Protein AF-A0A932J8Y2-F1 (afdb_monomer_lite)

Structure (mmCIF, N/CA/C/O backbone):
data_AF-A0A932J8Y2-F1
#
_entry.id   AF-A0A932J8Y2-F1
#
loop_
_atom_site.group_PDB
_atom_site.id
_atom_site.type_symbol
_atom_site.label_atom_id
_atom_site.label_alt_id
_atom_site.label_comp_id
_atom_site.label_asym_id
_atom_site.label_entity_id
_atom_site.label_seq_id
_atom_site.pdbx_PDB_ins_code
_atom_site.Cartn_x
_atom_site.Cartn_y
_atom_site.Cartn_z
_atom_site.occupancy
_atom_site.B_iso_or_equiv
_atom_site.auth_seq_id
_atom_site.auth_comp_id
_atom_site.auth_asym_id
_atom_site.auth_atom_id
_atom_site.pdbx_PDB_model_num
ATOM 1 N N . GLY A 1 1 ? 8.517 -9.094 -8.578 1.00 80.12 1 GLY A N 1
ATOM 2 C CA . GLY A 1 1 ? 9.087 -7.734 -8.480 1.00 80.12 1 GLY A CA 1
ATOM 3 C C . GLY A 1 1 ? 9.371 -7.176 -9.863 1.00 80.12 1 GLY A C 1
ATOM 4 O O . GLY A 1 1 ? 8.545 -6.411 -10.338 1.00 80.12 1 GLY A O 1
ATOM 5 N N . PRO A 1 2 ? 10.463 -7.596 -10.527 1.00 91.06 2 PRO A N 1
ATOM 6 C CA . PRO A 1 2 ? 10.812 -7.166 -11.891 1.00 91.06 2 PRO A CA 1
ATOM 7 C C . PRO A 1 2 ? 9.675 -7.336 -12.910 1.00 91.06 2 PRO A C 1
ATOM 9 O O . PRO A 1 2 ? 9.323 -6.384 -13.592 1.00 91.06 2 PRO A O 1
ATOM 12 N N . ALA A 1 3 ? 8.969 -8.471 -12.875 1.00 95.88 3 ALA A N 1
ATOM 13 C CA . ALA A 1 3 ? 7.805 -8.706 -13.734 1.00 95.88 3 ALA A CA 1
ATOM 14 C C .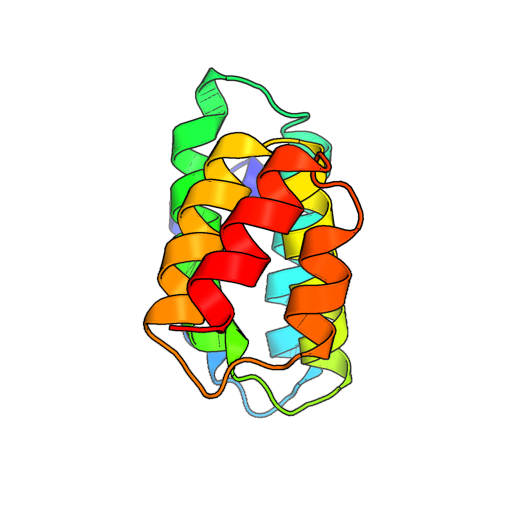 ALA A 1 3 ? 6.688 -7.642 -13.599 1.00 95.88 3 ALA A C 1
ATOM 16 O O . ALA A 1 3 ? 6.062 -7.284 -14.588 1.00 95.88 3 ALA A O 1
ATOM 17 N N . LEU 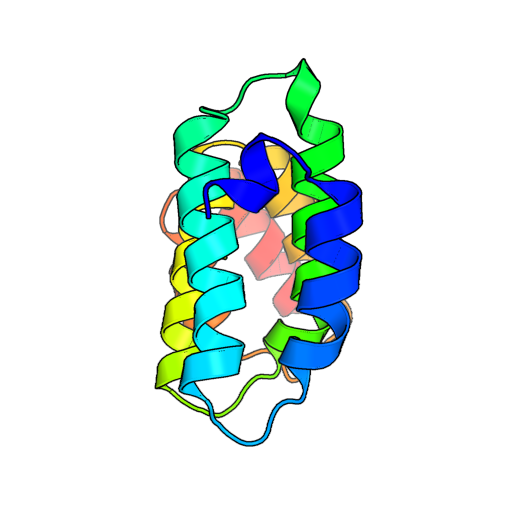A 1 4 ? 6.465 -7.053 -12.411 1.00 96.56 4 LEU A N 1
ATOM 18 C CA . LEU A 1 4 ? 5.503 -5.946 -12.266 1.00 96.56 4 LEU A CA 1
ATOM 19 C C . LEU A 1 4 ? 5.987 -4.663 -12.954 1.00 96.56 4 LEU A C 1
ATOM 21 O O . LEU A 1 4 ? 5.170 -3.827 -13.327 1.00 96.56 4 LEU A O 1
ATOM 25 N N . VAL A 1 5 ? 7.300 -4.471 -13.079 1.00 95.31 5 VAL A N 1
ATOM 26 C CA . VAL A 1 5 ? 7.888 -3.304 -13.746 1.00 95.31 5 VAL A CA 1
ATOM 27 C C . VAL A 1 5 ? 7.730 -3.444 -15.259 1.00 95.31 5 VAL A C 1
ATOM 29 O O . VAL A 1 5 ? 7.191 -2.542 -15.896 1.00 95.31 5 VAL A O 1
ATOM 32 N N . GLU A 1 6 ? 8.125 -4.594 -15.803 1.00 96.56 6 GLU A N 1
ATOM 33 C CA . GLU A 1 6 ? 8.177 -4.859 -17.248 1.00 96.56 6 GLU A CA 1
ATOM 34 C C . GLU A 1 6 ? 6.812 -5.261 -17.827 1.00 96.56 6 GLU A C 1
ATOM 36 O O . GLU A 1 6 ? 6.401 -4.795 -18.887 1.00 96.56 6 GLU A O 1
ATOM 41 N N . HIS A 1 7 ? 6.050 -6.069 -17.089 1.00 97.31 7 HIS A N 1
ATOM 42 C CA . HIS A 1 7 ? 4.809 -6.699 -17.543 1.00 97.31 7 HIS A CA 1
ATOM 43 C C . HIS A 1 7 ? 3.687 -6.509 -16.520 1.00 97.31 7 HIS A C 1
ATOM 45 O O . HIS A 1 7 ? 3.081 -7.471 -16.045 1.00 97.31 7 HIS A O 1
ATOM 51 N N . PHE A 1 8 ? 3.402 -5.251 -16.173 1.00 97.69 8 PHE A N 1
ATOM 52 C CA . PHE A 1 8 ? 2.494 -4.888 -15.078 1.00 97.69 8 PHE A CA 1
ATOM 53 C C . PHE A 1 8 ? 1.155 -5.650 -15.103 1.00 97.69 8 PHE A C 1
ATOM 55 O O . PHE A 1 8 ? 0.835 -6.360 -14.153 1.00 97.69 8 PHE A O 1
ATOM 62 N N . GLN A 1 9 ? 0.383 -5.547 -16.192 1.00 97.38 9 GLN A N 1
ATOM 63 C CA . GLN A 1 9 ? -0.953 -6.156 -16.256 1.00 97.38 9 GLN A CA 1
ATOM 64 C C . GLN A 1 9 ? -0.932 -7.689 -16.342 1.00 97.38 9 GLN A C 1
ATOM 66 O O . GLN A 1 9 ? -1.666 -8.312 -15.573 1.00 97.38 9 GLN A O 1
ATOM 71 N N . PRO A 1 10 ? -0.115 -8.326 -17.206 1.00 97.88 10 PRO A N 1
ATOM 72 C CA . PRO A 1 10 ? 0.026 -9.783 -17.188 1.00 97.88 10 PRO A CA 1
ATOM 73 C C . PRO A 1 10 ? 0.438 -10.318 -15.813 1.00 97.88 10 PRO A C 1
ATOM 75 O O . PRO A 1 10 ? -0.138 -11.287 -15.325 1.00 97.88 10 PRO A O 1
ATOM 78 N N . THR A 1 11 ? 1.360 -9.629 -15.136 1.00 98.12 11 THR A N 1
ATOM 79 C CA . THR A 1 11 ? 1.816 -10.035 -13.804 1.00 98.12 11 THR A CA 1
ATOM 80 C C . THR A 1 11 ? 0.701 -9.944 -12.768 1.00 98.12 11 THR A C 1
ATOM 82 O O . THR A 1 11 ? 0.545 -10.869 -11.977 1.00 98.12 11 THR A O 1
ATOM 85 N N . LEU A 1 12 ? -0.119 -8.885 -12.778 1.00 97.88 12 LEU A N 1
ATOM 86 C CA . LEU A 1 12 ? -1.269 -8.799 -11.868 1.00 97.88 12 LEU A CA 1
ATOM 87 C C . LEU A 1 12 ? -2.277 -9.933 -12.080 1.00 97.88 12 LEU A C 1
ATOM 89 O O . LEU A 1 12 ? -2.825 -10.432 -11.100 1.00 97.88 12 LEU A O 1
ATOM 93 N N . LYS A 1 13 ? -2.498 -10.375 -13.325 1.00 96.94 13 LYS A N 1
ATOM 94 C CA . LYS A 1 13 ? -3.381 -11.519 -13.608 1.00 96.94 13 LYS A CA 1
ATOM 95 C C . LYS A 1 13 ? -2.858 -12.809 -12.974 1.00 96.94 13 LYS A C 1
ATOM 97 O O . LYS A 1 13 ? -3.631 -13.521 -12.346 1.00 96.94 13 LYS A O 1
ATOM 102 N N . ILE A 1 14 ? -1.555 -13.072 -13.078 1.00 96.44 14 ILE A N 1
ATOM 103 C CA . ILE A 1 14 ? -0.924 -14.248 -12.454 1.00 96.44 14 ILE A CA 1
ATOM 104 C C . ILE A 1 14 ? -1.032 -14.158 -10.927 1.00 96.44 14 ILE A C 1
ATOM 106 O O . ILE A 1 14 ? -1.536 -15.076 -10.278 1.00 96.44 14 ILE A O 1
ATOM 110 N N . LEU A 1 15 ? -0.627 -13.016 -10.357 1.00 97.44 15 LEU A N 1
ATOM 111 C CA . LEU A 1 15 ? -0.640 -12.794 -8.910 1.00 97.44 15 LEU A CA 1
ATOM 112 C C . LEU A 1 15 ? -2.051 -12.832 -8.309 1.00 97.44 15 LEU A C 1
ATOM 114 O O . LEU A 1 15 ? -2.177 -13.027 -7.103 1.00 97.44 15 LEU A O 1
ATOM 118 N N . ALA A 1 16 ? -3.109 -12.634 -9.103 1.00 97.31 16 ALA A N 1
ATOM 119 C CA . ALA A 1 16 ? -4.482 -12.661 -8.606 1.00 97.31 16 ALA A CA 1
ATOM 120 C C . ALA A 1 16 ? -4.810 -13.993 -7.916 1.00 97.31 16 ALA A C 1
ATOM 122 O O . ALA A 1 16 ? -5.373 -13.969 -6.823 1.00 97.31 16 ALA A O 1
ATOM 123 N N . SER A 1 17 ? -4.380 -15.112 -8.513 1.00 95.81 17 SER A N 1
ATOM 124 C CA . SER A 1 17 ? -4.544 -16.466 -7.959 1.00 95.81 17 SER A CA 1
ATOM 125 C C . SER A 1 17 ? -3.722 -16.703 -6.687 1.00 95.81 17 SER A C 1
ATOM 127 O O . SER A 1 17 ? -4.056 -17.548 -5.865 1.00 95.81 17 SER A O 1
ATOM 129 N N . TRP A 1 18 ? -2.654 -15.929 -6.481 1.00 97.38 18 TRP A N 1
ATOM 130 C CA . TRP A 1 18 ? -1.763 -16.099 -5.335 1.00 97.38 18 TRP A CA 1
ATOM 131 C C . TRP A 1 18 ? -2.301 -15.447 -4.064 1.00 97.38 18 TRP A C 1
ATOM 133 O O . TRP A 1 18 ? -1.765 -15.711 -2.995 1.00 97.38 18 TRP A O 1
ATOM 143 N N . ARG A 1 19 ? -3.338 -14.601 -4.148 1.00 95.62 19 ARG A N 1
ATOM 144 C CA . ARG A 1 19 ? -3.911 -13.906 -2.979 1.00 95.62 19 ARG A CA 1
ATOM 145 C C . ARG A 1 19 ? -4.582 -14.852 -1.989 1.00 95.62 19 ARG A C 1
ATOM 147 O O . ARG A 1 19 ? -4.667 -14.517 -0.818 1.00 95.62 19 ARG A O 1
ATOM 154 N N . GLU A 1 20 ? -5.004 -16.020 -2.456 1.00 93.69 20 GLU A N 1
ATOM 155 C CA . GLU A 1 20 ? -5.728 -17.031 -1.674 1.00 93.69 20 GLU A CA 1
ATOM 156 C C . GLU A 1 20 ? -4.907 -18.319 -1.514 1.00 93.69 20 GLU A C 1
ATOM 158 O O . GLU A 1 20 ? -5.385 -19.320 -0.990 1.00 93.69 20 GLU A O 1
ATOM 163 N N . HIS A 1 21 ? -3.646 -18.310 -1.955 1.00 97.62 21 HIS A N 1
ATOM 164 C CA . HIS A 1 21 ? -2.799 -19.493 -1.909 1.00 97.62 21 HIS A CA 1
ATOM 165 C C . HIS A 1 21 ? -2.585 -19.953 -0.454 1.00 97.62 21 HIS A C 1
ATOM 167 O O . HIS A 1 21 ? -2.274 -19.105 0.387 1.00 97.62 21 HIS A O 1
ATOM 173 N N . PRO A 1 22 ? -2.657 -21.261 -0.132 1.00 96.31 22 PRO A N 1
ATOM 174 C CA . PRO A 1 22 ? -2.577 -21.749 1.251 1.00 96.31 22 PRO A CA 1
ATOM 175 C C . PRO A 1 22 ? -1.256 -21.383 1.944 1.00 96.31 22 PRO A C 1
ATOM 177 O O . PRO A 1 22 ? -1.232 -21.021 3.118 1.00 96.31 22 PRO A O 1
ATOM 180 N N . ASN A 1 23 ? -0.147 -21.390 1.202 1.00 97.25 23 ASN A N 1
ATOM 181 C CA . ASN A 1 23 ? 1.157 -20.975 1.718 1.00 97.25 23 ASN A CA 1
ATOM 182 C C . ASN A 1 23 ? 1.267 -19.441 1.858 1.00 97.25 23 ASN A C 1
ATOM 184 O O . ASN A 1 23 ? 1.313 -18.722 0.854 1.00 97.25 23 ASN A O 1
ATOM 188 N N . ALA A 1 24 ? 1.407 -18.950 3.094 1.00 97.12 24 ALA A N 1
ATOM 189 C CA . ALA A 1 24 ? 1.556 -17.528 3.412 1.00 97.12 24 ALA A CA 1
ATOM 190 C C . ALA A 1 24 ? 2.780 -16.864 2.753 1.00 97.12 24 ALA A C 1
ATOM 192 O O . ALA A 1 24 ? 2.742 -15.671 2.447 1.00 97.12 24 ALA A O 1
ATOM 193 N N . TRP A 1 25 ? 3.850 -17.614 2.468 1.00 97.19 25 TRP A N 1
ATOM 194 C CA . TRP A 1 25 ? 5.014 -17.091 1.749 1.00 97.19 25 TRP A CA 1
ATOM 195 C C . TRP A 1 25 ? 4.681 -16.726 0.303 1.00 97.19 25 TRP A C 1
ATOM 197 O O . TRP A 1 25 ? 5.156 -15.704 -0.189 1.00 97.19 25 TRP A O 1
ATOM 207 N N . VAL A 1 26 ? 3.807 -17.494 -0.355 1.00 97.81 26 VAL A N 1
ATOM 208 C CA . VAL A 1 26 ? 3.328 -17.180 -1.711 1.00 97.81 26 VAL A CA 1
ATOM 209 C C . VAL A 1 26 ? 2.504 -15.893 -1.691 1.00 97.81 26 VAL A C 1
ATOM 211 O O . VAL A 1 26 ? 2.757 -14.984 -2.484 1.00 97.81 26 VAL A O 1
ATOM 214 N N . ARG A 1 27 ? 1.603 -15.741 -0.713 1.00 98.12 27 ARG A N 1
ATOM 215 C CA . ARG A 1 27 ? 0.827 -14.501 -0.532 1.00 98.12 27 ARG A CA 1
ATOM 216 C C . ARG A 1 27 ? 1.730 -13.306 -0.214 1.00 98.12 27 ARG A C 1
ATOM 218 O O . ARG A 1 27 ? 1.574 -12.224 -0.784 1.00 98.12 27 ARG A O 1
ATOM 225 N N . ARG A 1 28 ? 2.752 -13.502 0.628 1.00 98.25 28 ARG A N 1
ATOM 226 C CA . ARG A 1 28 ? 3.750 -12.479 0.986 1.00 98.25 28 ARG A CA 1
ATOM 227 C C . ARG A 1 28 ? 4.477 -11.914 -0.233 1.00 98.25 28 ARG A C 1
ATOM 229 O O . ARG A 1 28 ? 4.753 -10.709 -0.261 1.00 98.25 28 ARG A O 1
ATOM 236 N N . VAL A 1 29 ? 4.775 -12.743 -1.240 1.00 97.75 29 VAL A N 1
ATOM 237 C CA . VAL A 1 29 ? 5.449 -12.301 -2.475 1.00 97.75 29 VAL A CA 1
ATOM 238 C C . VAL A 1 29 ? 4.678 -11.178 -3.167 1.00 97.75 29 VAL A C 1
ATOM 240 O O . VAL A 1 29 ? 5.305 -10.302 -3.759 1.00 97.75 29 VAL A O 1
ATOM 243 N N . ILE A 1 30 ? 3.351 -11.127 -3.037 1.00 98.19 30 ILE A N 1
ATOM 244 C CA . ILE A 1 30 ? 2.529 -10.065 -3.626 1.00 98.19 30 ILE A CA 1
ATOM 245 C C . ILE A 1 30 ? 2.895 -8.697 -3.035 1.00 98.19 30 ILE A C 1
ATOM 247 O O . ILE A 1 30 ? 3.229 -7.763 -3.770 1.00 98.19 30 ILE A O 1
ATOM 251 N N . GLY A 1 31 ? 2.912 -8.586 -1.705 1.00 98.00 31 GLY A N 1
ATOM 252 C CA . GLY A 1 31 ? 3.280 -7.348 -1.015 1.00 98.00 31 GLY A CA 1
ATOM 253 C C . GLY A 1 31 ? 4.743 -6.948 -1.243 1.00 98.00 31 GLY A C 1
ATOM 254 O O . GLY A 1 31 ? 5.047 -5.777 -1.484 1.00 98.00 31 GLY A O 1
ATOM 255 N N . VAL A 1 32 ? 5.656 -7.925 -1.268 1.00 98.19 32 VAL A N 1
ATOM 256 C CA . VAL A 1 32 ? 7.074 -7.696 -1.608 1.00 98.19 32 VAL A CA 1
ATOM 257 C C . VAL A 1 32 ? 7.233 -7.255 -3.068 1.00 98.19 32 VAL A C 1
ATOM 259 O O . VAL A 1 32 ? 8.023 -6.362 -3.375 1.00 98.19 32 VAL A O 1
ATOM 262 N N . GLY A 1 33 ? 6.453 -7.826 -3.983 1.00 98.25 33 GLY A N 1
ATOM 263 C CA . GLY A 1 33 ? 6.396 -7.418 -5.380 1.00 98.25 33 GLY A CA 1
ATOM 264 C C . GLY A 1 33 ? 5.973 -5.960 -5.520 1.00 98.25 33 GLY A C 1
ATOM 265 O O . GLY A 1 33 ? 6.652 -5.202 -6.215 1.00 98.25 33 GLY A O 1
ATOM 266 N N . ALA A 1 34 ? 4.923 -5.557 -4.800 1.00 98.44 34 ALA A N 1
ATOM 267 C CA . ALA A 1 34 ? 4.471 -4.172 -4.746 1.00 98.44 34 ALA A CA 1
ATOM 268 C C . ALA A 1 34 ? 5.536 -3.228 -4.164 1.00 98.44 34 ALA A C 1
ATOM 270 O O . ALA A 1 34 ? 5.763 -2.146 -4.704 1.00 98.44 34 ALA A O 1
ATOM 271 N N . HIS A 1 35 ? 6.248 -3.658 -3.115 1.00 98.44 35 HIS A N 1
ATOM 272 C CA . HIS A 1 35 ? 7.377 -2.918 -2.544 1.00 98.44 35 HIS A CA 1
ATOM 273 C C . HIS A 1 35 ? 8.473 -2.643 -3.586 1.00 98.44 35 HIS A C 1
ATOM 275 O O . HIS A 1 35 ? 8.929 -1.506 -3.733 1.00 98.44 35 HIS A O 1
ATOM 281 N N . VAL A 1 36 ? 8.880 -3.679 -4.327 1.00 98.31 36 VAL A N 1
ATOM 282 C CA . VAL A 1 36 ? 9.895 -3.566 -5.384 1.00 98.31 36 VAL A CA 1
ATOM 283 C C . VAL A 1 36 ? 9.410 -2.658 -6.511 1.00 98.31 36 VAL A C 1
ATOM 285 O O . VAL A 1 36 ? 10.151 -1.765 -6.918 1.00 98.31 36 VAL A O 1
ATOM 288 N N . TRP A 1 37 ? 8.174 -2.843 -6.984 1.00 98.56 37 TRP A N 1
ATOM 289 C CA . TRP A 1 37 ? 7.599 -2.009 -8.039 1.00 98.56 37 TRP A CA 1
ATOM 290 C C . TRP A 1 37 ? 7.588 -0.528 -7.640 1.00 98.56 37 TRP A C 1
ATOM 292 O O . TRP A 1 37 ? 8.116 0.305 -8.374 1.00 98.56 37 TRP A O 1
ATOM 302 N N . ALA A 1 38 ? 7.101 -0.208 -6.436 1.00 98.19 38 ALA A N 1
ATOM 303 C CA . ALA A 1 38 ? 7.042 1.165 -5.944 1.00 98.19 38 ALA A CA 1
ATOM 304 C C . ALA A 1 38 ? 8.440 1.811 -5.885 1.00 98.19 38 ALA A C 1
ATOM 306 O O . ALA A 1 38 ? 8.629 2.922 -6.380 1.00 98.19 38 ALA A O 1
ATOM 307 N N . LYS A 1 39 ? 9.460 1.090 -5.390 1.00 98.12 39 LYS A N 1
ATOM 308 C CA . LYS A 1 39 ? 10.857 1.572 -5.398 1.00 98.12 39 LYS A CA 1
ATOM 309 C C . LYS A 1 39 ? 11.396 1.873 -6.793 1.00 98.12 39 LYS A C 1
ATOM 311 O O . LYS A 1 39 ? 12.189 2.800 -6.939 1.00 98.12 39 LYS A O 1
ATOM 316 N N . ARG A 1 40 ? 11.031 1.068 -7.793 1.00 98.06 40 ARG A N 1
ATOM 317 C CA . ARG A 1 40 ? 11.498 1.241 -9.177 1.00 98.06 40 ARG A CA 1
ATOM 318 C C . ARG A 1 40 ? 10.747 2.354 -9.897 1.00 98.06 40 ARG A C 1
ATOM 320 O O . ARG A 1 40 ? 11.368 3.086 -10.650 1.00 98.06 40 ARG A O 1
ATOM 327 N N . SER A 1 41 ? 9.462 2.524 -9.594 1.00 97.25 41 SER A N 1
ATOM 328 C CA . SER A 1 41 ? 8.634 3.603 -10.140 1.00 97.25 41 SER A CA 1
ATOM 329 C C . SER A 1 41 ? 9.019 4.997 -9.631 1.00 97.25 41 SER A C 1
ATOM 331 O O . SER A 1 41 ? 8.778 5.977 -10.320 1.00 97.25 41 SER A O 1
ATOM 333 N N . ARG A 1 42 ? 9.615 5.094 -8.429 1.00 96.81 42 ARG A N 1
ATOM 334 C CA . ARG A 1 42 ? 10.133 6.335 -7.818 1.00 96.81 42 ARG A CA 1
ATOM 335 C C . ARG A 1 42 ? 9.144 7.513 -7.769 1.00 96.81 42 ARG A C 1
ATOM 337 O O . ARG A 1 42 ? 9.578 8.652 -7.657 1.00 96.81 42 ARG A O 1
ATOM 344 N N . GLY A 1 43 ? 7.837 7.253 -7.799 1.00 97.44 43 GLY A N 1
ATOM 345 C CA . GLY A 1 43 ? 6.828 8.317 -7.781 1.00 97.44 43 GLY A CA 1
ATOM 346 C C . GLY A 1 43 ? 6.644 9.011 -9.131 1.00 97.44 43 GLY A C 1
ATOM 347 O O . GLY A 1 43 ? 6.096 10.106 -9.170 1.00 97.44 43 GLY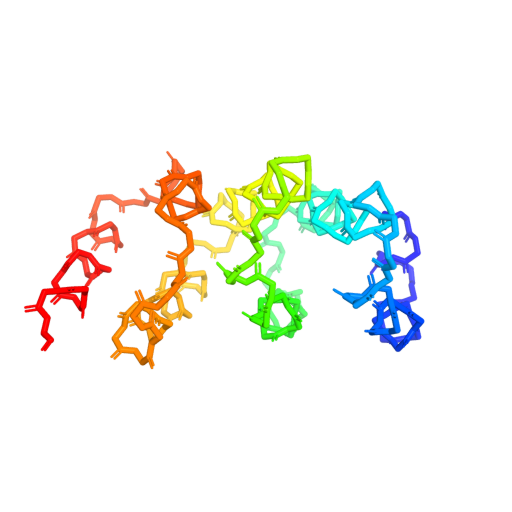 A O 1
ATOM 348 N N . ALA A 1 44 ? 7.098 8.396 -10.228 1.00 98.00 44 ALA A N 1
ATOM 349 C CA . ALA A 1 44 ? 6.947 8.956 -11.565 1.00 98.00 44 ALA A CA 1
ATOM 350 C C . ALA A 1 44 ? 5.453 9.203 -11.884 1.00 98.00 44 ALA A C 1
ATOM 352 O O . ALA A 1 44 ? 4.656 8.257 -11.738 1.00 98.00 44 ALA A O 1
ATOM 353 N N . PRO A 1 45 ? 5.054 10.433 -12.275 1.00 97.50 45 PRO A N 1
ATOM 354 C CA . PRO A 1 45 ? 3.648 10.803 -12.470 1.00 97.50 45 PRO A CA 1
ATOM 355 C C . PRO A 1 45 ? 2.912 9.924 -13.488 1.00 97.50 45 PRO A C 1
ATOM 357 O O . PRO A 1 45 ? 1.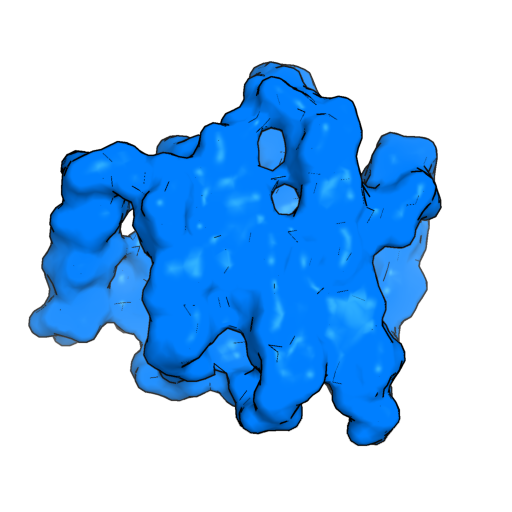772 9.516 -13.272 1.00 97.50 45 PRO A O 1
ATOM 360 N N . GLU A 1 46 ? 3.580 9.532 -14.572 1.00 97.69 46 GLU A N 1
ATOM 361 C CA . GLU A 1 46 ? 3.025 8.673 -15.620 1.00 97.69 46 GLU A CA 1
ATOM 362 C C . GLU A 1 46 ? 2.669 7.259 -15.121 1.00 97.69 46 GLU A C 1
ATOM 364 O O . GLU A 1 46 ? 1.853 6.553 -15.723 1.00 97.69 46 GLU A O 1
ATOM 369 N N . LEU A 1 47 ? 3.236 6.842 -13.983 1.00 98.12 47 LEU A N 1
ATOM 370 C CA . LEU A 1 47 ? 2.967 5.554 -13.344 1.00 98.12 47 LEU A CA 1
ATOM 371 C C . LEU A 1 47 ? 1.908 5.638 -12.235 1.00 98.12 47 LEU A C 1
ATOM 373 O O . LEU A 1 47 ? 1.527 4.599 -11.690 1.00 98.12 47 LEU A O 1
ATOM 377 N N . GLU A 1 48 ? 1.365 6.817 -11.927 1.00 98.00 48 GLU A N 1
ATOM 378 C CA . GLU A 1 48 ? 0.375 6.990 -10.856 1.00 98.00 48 GLU A CA 1
ATOM 379 C C . GLU A 1 48 ? -0.889 6.143 -11.085 1.00 98.00 48 GLU A C 1
ATOM 381 O O . GLU A 1 48 ? -1.380 5.470 -10.174 1.00 98.00 48 GLU A O 1
ATOM 386 N N . ARG A 1 49 ? -1.359 6.043 -12.337 1.00 98.12 49 ARG A N 1
ATOM 387 C CA . ARG A 1 49 ? -2.478 5.147 -12.690 1.00 98.12 49 ARG A CA 1
ATOM 388 C C . ARG A 1 49 ? -2.169 3.679 -12.377 1.00 98.12 49 ARG A C 1
ATOM 390 O O . ARG A 1 49 ? -3.066 2.934 -11.980 1.00 98.12 49 ARG A O 1
ATOM 397 N N . LYS A 1 50 ? -0.915 3.242 -12.546 1.00 98.50 50 LYS A N 1
ATOM 398 C CA . LYS A 1 50 ? -0.480 1.885 -12.174 1.00 98.50 50 LYS A CA 1
ATOM 399 C C . LYS A 1 50 ? -0.405 1.733 -10.653 1.00 98.50 50 LYS A C 1
ATOM 401 O O . LYS A 1 50 ? -0.852 0.707 -10.150 1.00 98.50 50 LYS A O 1
ATOM 406 N N . ALA A 1 51 ? 0.045 2.753 -9.919 1.00 98.50 51 ALA A N 1
ATOM 407 C CA . ALA A 1 51 ? 0.021 2.745 -8.454 1.00 98.50 51 ALA A CA 1
ATOM 408 C C . ALA A 1 51 ? -1.410 2.563 -7.920 1.00 98.50 51 ALA A C 1
ATOM 410 O O . ALA A 1 51 ? -1.649 1.681 -7.097 1.00 98.50 51 ALA A O 1
ATOM 411 N N . GLY A 1 52 ? -2.380 3.306 -8.466 1.00 98.62 52 GLY A N 1
ATOM 412 C CA . GLY A 1 52 ? -3.798 3.149 -8.128 1.00 98.62 52 GLY A CA 1
ATOM 413 C C . GLY A 1 52 ? -4.342 1.745 -8.427 1.00 98.62 52 GLY A C 1
ATOM 414 O O . GLY A 1 52 ? -5.041 1.159 -7.601 1.00 98.62 52 GLY A O 1
ATOM 415 N N . ARG A 1 53 ? -3.976 1.153 -9.574 1.00 98.56 53 ARG A N 1
ATOM 416 C CA . ARG A 1 53 ? -4.342 -0.239 -9.906 1.00 98.56 53 ARG A CA 1
ATOM 417 C C . ARG A 1 53 ? -3.731 -1.247 -8.936 1.00 98.56 53 ARG A C 1
ATOM 419 O O . ARG A 1 53 ? -4.409 -2.196 -8.559 1.00 98.56 53 ARG A O 1
ATOM 426 N N . LEU A 1 54 ? -2.482 -1.039 -8.525 1.00 98.44 54 LEU A N 1
ATOM 427 C CA . LEU A 1 54 ? -1.802 -1.910 -7.572 1.00 98.44 54 LEU A CA 1
ATOM 428 C C . LEU A 1 54 ? -2.424 -1.814 -6.172 1.00 98.44 54 LEU A C 1
ATOM 430 O O . LEU A 1 54 ? -2.625 -2.842 -5.535 1.00 98.44 54 LEU A O 1
ATOM 434 N N . LEU A 1 55 ? -2.792 -0.612 -5.719 1.00 98.69 55 LEU A N 1
ATOM 435 C CA . LEU A 1 55 ? -3.534 -0.417 -4.466 1.00 98.69 55 LEU A CA 1
ATOM 436 C C . LEU A 1 55 ? -4.882 -1.148 -4.498 1.00 98.69 55 LEU A C 1
ATOM 438 O O . LEU A 1 55 ? -5.163 -1.945 -3.609 1.00 98.69 55 LEU A O 1
ATOM 442 N N . LYS A 1 56 ? -5.668 -0.966 -5.568 1.00 98.19 56 LYS A N 1
ATOM 443 C CA . LYS A 1 56 ? -6.930 -1.698 -5.764 1.00 98.19 56 LYS A CA 1
ATOM 444 C C . LYS A 1 56 ? -6.720 -3.216 -5.794 1.00 98.19 56 LYS A C 1
ATOM 446 O O . LYS A 1 56 ? -7.528 -3.966 -5.263 1.00 98.19 56 LYS A O 1
ATOM 451 N N . PHE A 1 57 ? -5.636 -3.686 -6.405 1.00 98.31 57 PHE A N 1
ATOM 452 C CA . PHE A 1 57 ? -5.315 -5.110 -6.465 1.00 98.31 57 PHE A CA 1
ATOM 453 C C . PHE A 1 57 ? -5.017 -5.716 -5.081 1.00 98.31 57 PHE A C 1
ATOM 455 O O . PHE A 1 57 ? -5.436 -6.843 -4.803 1.00 98.31 57 PHE A O 1
ATOM 462 N N . LEU A 1 58 ? -4.324 -4.961 -4.221 1.00 97.69 58 LEU A N 1
ATOM 463 C CA . LEU A 1 58 ? -3.981 -5.347 -2.848 1.00 97.69 58 LEU A CA 1
ATOM 464 C C . LEU A 1 58 ? -5.166 -5.279 -1.878 1.00 97.69 58 LEU A C 1
ATOM 466 O O . LEU A 1 58 ? -5.053 -5.771 -0.761 1.00 97.69 58 LEU A O 1
ATOM 470 N N . GLU A 1 59 ? -6.282 -4.679 -2.287 1.00 96.25 59 GLU A N 1
ATOM 471 C CA . GLU A 1 59 ? -7.426 -4.399 -1.423 1.00 96.25 59 GLU A CA 1
ATOM 472 C C . GLU A 1 59 ? -7.945 -5.613 -0.635 1.00 96.25 59 GLU A C 1
ATOM 474 O O . GLU A 1 59 ? -8.043 -5.496 0.587 1.00 96.25 59 GLU A O 1
ATOM 479 N N . PRO A 1 60 ? -8.174 -6.798 -1.240 1.00 95.06 60 PRO A N 1
ATOM 480 C CA . PRO A 1 60 ? -8.655 -7.957 -0.482 1.00 95.06 60 PRO A CA 1
ATOM 481 C C . PRO A 1 60 ? -7.648 -8.466 0.556 1.00 95.06 60 PRO A C 1
ATOM 483 O O . PRO A 1 60 ? -8.019 -9.132 1.511 1.00 95.06 60 PRO A O 1
ATOM 486 N N . MET A 1 61 ? -6.364 -8.137 0.394 1.00 96.69 61 MET A N 1
ATOM 487 C CA . MET A 1 61 ? -5.307 -8.587 1.298 1.00 96.69 61 MET A CA 1
ATOM 488 C C . MET A 1 61 ? -5.194 -7.718 2.558 1.00 96.69 61 MET A C 1
ATOM 490 O O . MET A 1 61 ? -4.402 -8.033 3.442 1.00 96.69 61 MET A O 1
ATOM 494 N N . LEU A 1 62 ? -5.960 -6.626 2.680 1.00 96.38 62 LEU A N 1
ATOM 495 C CA . LEU A 1 62 ? -5.988 -5.823 3.910 1.00 96.38 62 LEU A CA 1
ATOM 496 C C . LEU A 1 62 ? -6.484 -6.609 5.127 1.00 96.38 62 LEU A C 1
ATOM 498 O O . LEU A 1 62 ? -6.156 -6.250 6.260 1.00 96.38 62 LEU A O 1
ATOM 502 N N . GLU A 1 63 ? -7.252 -7.664 4.883 1.00 94.69 63 GLU A N 1
ATOM 503 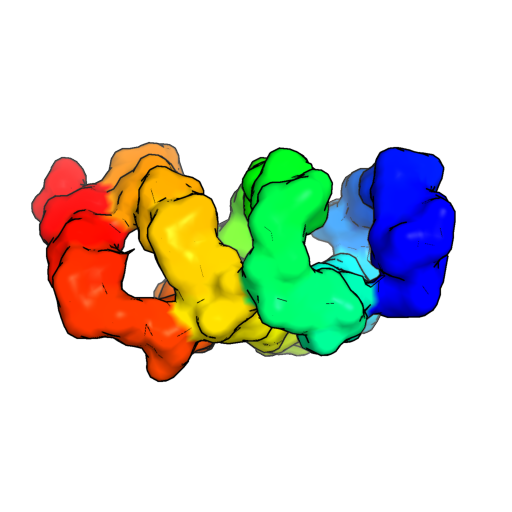C CA . GLU A 1 63 ? -7.833 -8.527 5.904 1.00 94.69 63 GLU A CA 1
ATOM 504 C C . GLU A 1 63 ? -6.922 -9.706 6.267 1.00 94.69 63 GLU A C 1
ATOM 506 O O . GLU A 1 63 ? -7.259 -10.416 7.192 1.00 94.69 63 GLU A O 1
ATOM 511 N N . GLU A 1 64 ? -5.761 -9.889 5.621 1.00 96.31 64 GLU A N 1
ATOM 512 C CA . GLU A 1 64 ? -4.833 -11.010 5.859 1.00 96.31 64 GLU A CA 1
ATOM 513 C C . GLU A 1 64 ? -4.489 -11.229 7.347 1.00 96.31 64 GLU A C 1
ATOM 515 O O . GLU A 1 64 ? -4.077 -10.298 8.044 1.00 96.31 64 GLU A O 1
ATOM 520 N N . GLN A 1 65 ? -4.559 -12.479 7.817 1.00 93.81 65 GLN A N 1
ATOM 521 C CA . GLN A 1 65 ? -4.225 -12.854 9.197 1.00 93.81 65 GLN A CA 1
ATOM 522 C C . GLN A 1 65 ? -2.784 -13.329 9.355 1.00 93.81 65 GLN A C 1
ATOM 524 O O . GLN A 1 65 ? -2.193 -13.095 10.412 1.00 93.81 65 GLN A O 1
ATOM 529 N N . GLU A 1 66 ? -2.209 -13.971 8.336 1.00 96.69 66 GLU A N 1
ATOM 530 C CA . GLU A 1 66 ? -0.904 -14.608 8.477 1.00 96.69 66 GLU A CA 1
ATOM 531 C C . GLU A 1 66 ? 0.209 -13.569 8.537 1.00 96.69 66 GLU A C 1
ATOM 533 O O . GLU A 1 66 ? 0.438 -12.787 7.608 1.00 96.69 66 GLU A O 1
ATOM 538 N N . MET A 1 67 ? 0.944 -13.575 9.648 1.00 95.62 67 MET A N 1
ATOM 539 C CA . MET A 1 67 ? 1.870 -12.501 10.005 1.00 95.62 67 MET A CA 1
ATOM 540 C C . MET A 1 67 ? 2.966 -12.269 8.964 1.00 95.62 67 MET A C 1
ATOM 542 O O . MET A 1 67 ? 3.404 -11.128 8.761 1.00 95.62 67 MET A O 1
ATOM 546 N N . ASP A 1 68 ? 3.407 -13.324 8.281 1.00 95.00 68 ASP A N 1
ATOM 547 C CA . ASP A 1 68 ? 4.382 -13.185 7.211 1.00 95.00 68 ASP A CA 1
ATOM 548 C C . ASP A 1 68 ? 3.812 -12.496 5.974 1.00 95.00 68 ASP A C 1
ATOM 550 O O . ASP A 1 68 ? 4.479 -11.621 5.408 1.00 95.00 68 ASP A O 1
ATOM 554 N N . ALA A 1 69 ? 2.578 -12.801 5.588 1.00 97.25 69 ALA A N 1
ATOM 555 C CA . ALA A 1 69 ? 1.907 -12.114 4.495 1.00 97.25 69 ALA A CA 1
ATOM 556 C C . ALA A 1 69 ? 1.572 -10.660 4.876 1.00 97.25 69 ALA A C 1
ATOM 558 O O . ALA A 1 69 ? 1.924 -9.740 4.128 1.00 97.25 69 ALA A O 1
ATOM 559 N N . VAL A 1 70 ? 1.052 -10.427 6.090 1.00 97.88 70 VAL A N 1
ATOM 560 C CA . VAL A 1 70 ? 0.781 -9.095 6.670 1.00 97.88 70 VAL A CA 1
ATOM 561 C C . VAL A 1 70 ? 1.991 -8.166 6.560 1.00 97.88 70 VAL A C 1
ATOM 563 O O . VAL A 1 70 ? 1.875 -7.026 6.100 1.00 97.88 70 VAL A O 1
ATOM 566 N N . LYS A 1 71 ? 3.181 -8.635 6.963 1.00 95.19 71 LYS A N 1
ATOM 567 C CA . LYS A 1 71 ? 4.416 -7.835 6.889 1.00 95.19 71 LYS A CA 1
ATOM 568 C C . LYS A 1 71 ? 4.776 -7.486 5.444 1.00 95.19 71 LYS A C 1
ATOM 570 O O . LYS A 1 71 ? 5.162 -6.345 5.183 1.00 95.19 71 LYS A O 1
ATOM 575 N N . GLY A 1 72 ? 4.621 -8.436 4.518 1.00 97.50 72 GLY A N 1
ATOM 576 C CA . GLY A 1 72 ? 4.842 -8.211 3.089 1.00 97.50 72 GLY A CA 1
ATOM 577 C C . GLY A 1 72 ? 3.926 -7.125 2.526 1.00 97.50 72 GLY A C 1
ATOM 578 O O . GLY A 1 72 ? 4.406 -6.175 1.905 1.00 97.50 72 GLY A O 1
ATOM 579 N N . ILE A 1 73 ? 2.620 -7.222 2.792 1.00 97.88 73 ILE A N 1
ATOM 580 C CA . ILE A 1 73 ? 1.612 -6.245 2.345 1.00 97.88 73 ILE A CA 1
ATOM 581 C C . ILE A 1 73 ? 1.902 -4.869 2.949 1.00 97.88 73 ILE A C 1
ATOM 583 O O . ILE A 1 73 ? 1.975 -3.870 2.230 1.00 97.88 73 ILE A O 1
ATOM 587 N N . GLY A 1 74 ? 2.171 -4.820 4.257 1.00 97.94 74 GLY A N 1
ATOM 588 C CA . GLY A 1 74 ? 2.531 -3.589 4.955 1.00 97.94 74 GLY A CA 1
ATOM 589 C C . GLY A 1 74 ? 3.776 -2.910 4.374 1.00 97.94 74 GLY A C 1
ATOM 590 O O . GLY A 1 74 ? 3.823 -1.684 4.293 1.00 97.94 74 GLY A O 1
ATOM 591 N N . TRP A 1 75 ? 4.786 -3.666 3.927 1.00 97.94 75 TRP A N 1
ATOM 592 C CA . TRP A 1 75 ? 5.960 -3.101 3.247 1.00 97.94 75 TRP A CA 1
ATOM 593 C C . TRP A 1 75 ? 5.634 -2.530 1.868 1.00 97.94 75 TRP A C 1
ATOM 595 O O . TRP A 1 75 ? 6.158 -1.464 1.524 1.00 97.94 75 TRP A O 1
ATOM 605 N N . GLY A 1 76 ? 4.761 -3.196 1.110 1.00 98.31 76 GLY A N 1
ATOM 606 C CA . GLY A 1 76 ? 4.232 -2.688 -0.153 1.00 98.31 76 GLY A CA 1
ATOM 607 C C . GLY A 1 76 ? 3.534 -1.343 0.038 1.00 98.31 76 GLY A C 1
ATOM 608 O O . GLY A 1 76 ? 3.975 -0.337 -0.521 1.00 98.31 76 GLY A O 1
ATOM 609 N N . LEU A 1 77 ? 2.527 -1.295 0.917 1.00 98.56 77 LEU A N 1
ATOM 610 C CA . LEU A 1 77 ? 1.749 -0.081 1.188 1.00 98.56 77 LEU A CA 1
ATOM 611 C C . LEU A 1 77 ? 2.586 1.049 1.785 1.00 98.56 77 LEU A C 1
ATOM 613 O O . LEU A 1 77 ? 2.455 2.189 1.354 1.00 98.56 77 LEU A O 1
ATOM 617 N N . LYS A 1 78 ? 3.507 0.745 2.709 1.00 98.56 78 LYS A N 1
ATOM 618 C CA . LYS A 1 78 ? 4.472 1.726 3.238 1.00 98.56 78 LYS A CA 1
ATOM 619 C C . LYS A 1 78 ? 5.206 2.457 2.113 1.00 98.56 78 LYS A C 1
ATOM 621 O O . LYS A 1 78 ? 5.493 3.645 2.202 1.00 98.56 78 LYS A O 1
ATOM 626 N N . THR A 1 79 ? 5.560 1.722 1.068 1.00 98.50 79 THR A N 1
ATOM 627 C CA . THR A 1 79 ? 6.431 2.221 -0.002 1.00 98.50 79 THR A CA 1
ATOM 628 C C . THR A 1 79 ? 5.635 2.925 -1.084 1.00 98.50 79 THR A C 1
ATOM 630 O O . THR A 1 79 ? 6.083 3.950 -1.586 1.00 98.50 79 THR A O 1
ATOM 633 N N . LEU A 1 80 ? 4.426 2.440 -1.371 1.00 98.62 80 LEU A N 1
ATOM 634 C CA . LEU A 1 80 ? 3.442 3.182 -2.153 1.00 98.62 80 LEU A CA 1
ATOM 635 C C . LEU A 1 80 ? 3.101 4.513 -1.478 1.00 98.62 80 LEU A C 1
ATOM 637 O O . LEU A 1 80 ? 3.155 5.537 -2.139 1.00 98.62 80 LEU A O 1
ATOM 641 N N . GLY A 1 81 ? 2.896 4.539 -0.159 1.00 98.44 81 GLY A N 1
ATOM 642 C CA . GLY A 1 81 ? 2.676 5.779 0.590 1.00 98.44 81 GLY A CA 1
ATOM 643 C C . GLY A 1 81 ? 3.868 6.739 0.557 1.00 98.44 81 GLY A C 1
ATOM 644 O O . GLY A 1 81 ? 3.674 7.948 0.574 1.00 98.44 81 GLY A O 1
ATOM 645 N N . LYS A 1 82 ? 5.101 6.227 0.451 1.00 98.44 82 LYS A N 1
ATOM 646 C CA . LYS A 1 82 ? 6.296 7.065 0.275 1.00 98.44 82 LYS A CA 1
ATOM 647 C C . LYS A 1 82 ? 6.341 7.750 -1.095 1.00 98.44 82 LYS A C 1
ATOM 649 O O . LYS A 1 82 ? 6.703 8.916 -1.164 1.00 98.44 82 LYS A O 1
ATOM 654 N N . PHE A 1 83 ? 6.054 7.015 -2.170 1.00 98.50 83 PHE A N 1
ATOM 655 C CA . PHE A 1 83 ? 6.244 7.497 -3.547 1.00 98.50 83 PHE A CA 1
ATOM 656 C C . PHE A 1 83 ? 4.976 8.069 -4.194 1.00 98.50 83 PHE A C 1
ATOM 658 O O . PHE A 1 83 ? 5.075 8.891 -5.093 1.00 98.50 83 PHE A O 1
ATOM 665 N N . TYR A 1 84 ? 3.800 7.660 -3.724 1.00 98.44 84 TYR A N 1
ATOM 666 C CA . TYR A 1 84 ? 2.477 8.087 -4.187 1.00 98.44 84 TYR A CA 1
ATOM 667 C C . TYR A 1 84 ? 1.588 8.444 -2.980 1.00 98.44 84 TYR A C 1
ATOM 669 O O . TYR A 1 84 ? 0.579 7.770 -2.731 1.00 98.44 84 TYR A O 1
ATOM 677 N N . PRO A 1 85 ? 1.965 9.457 -2.175 1.00 98.12 85 PRO A N 1
ATOM 678 C CA . PRO A 1 85 ? 1.321 9.746 -0.895 1.00 98.12 85 PRO A CA 1
ATOM 679 C C . PRO A 1 85 ? -0.156 10.123 -1.029 1.00 98.12 85 PRO A C 1
ATOM 681 O O . PRO A 1 85 ? -0.973 9.594 -0.278 1.00 98.12 85 PRO A O 1
ATOM 684 N N . GLU A 1 86 ? -0.527 10.980 -1.985 1.00 98.06 86 GLU A N 1
ATOM 685 C CA . GLU A 1 86 ? -1.924 11.409 -2.152 1.00 98.06 86 GLU A CA 1
ATOM 686 C C . GLU A 1 86 ? -2.813 10.278 -2.675 1.00 98.06 86 GLU A C 1
ATOM 688 O O . GLU A 1 86 ? -3.846 9.984 -2.072 1.00 98.06 86 GLU A O 1
ATOM 693 N N . THR A 1 87 ? -2.371 9.563 -3.715 1.00 98.38 87 THR A N 1
ATOM 694 C CA . THR A 1 87 ? -3.079 8.383 -4.237 1.00 98.38 87 THR A CA 1
ATOM 695 C C . THR A 1 87 ? -3.253 7.302 -3.161 1.00 98.38 87 THR A C 1
ATOM 697 O O . THR A 1 87 ? -4.347 6.757 -2.997 1.00 98.38 87 THR A O 1
ATOM 700 N N . THR A 1 88 ? -2.216 7.031 -2.360 1.00 98.56 88 THR A N 1
ATOM 701 C CA . THR A 1 88 ? -2.301 6.062 -1.252 1.00 98.56 88 THR A CA 1
ATOM 702 C C . THR A 1 88 ? -3.218 6.555 -0.134 1.00 98.56 88 THR A C 1
ATOM 704 O O . THR A 1 88 ? -3.995 5.770 0.402 1.00 98.56 88 THR A O 1
ATOM 707 N N . THR A 1 89 ? -3.168 7.847 0.202 1.00 98.50 89 THR A N 1
ATOM 708 C CA . THR A 1 89 ? -4.026 8.451 1.232 1.00 98.50 89 THR A CA 1
ATOM 709 C C . THR A 1 89 ? -5.495 8.367 0.840 1.00 98.50 89 THR A C 1
ATOM 711 O O . THR A 1 89 ? -6.301 7.872 1.622 1.00 98.50 89 THR A O 1
ATOM 714 N N . ALA A 1 90 ? -5.839 8.802 -0.375 1.00 98.06 90 ALA A N 1
ATOM 715 C CA . ALA A 1 90 ? -7.212 8.782 -0.872 1.00 98.06 90 ALA A CA 1
ATOM 716 C C . ALA A 1 90 ? -7.778 7.358 -0.955 1.00 98.06 90 ALA A C 1
ATOM 718 O O . ALA A 1 90 ? -8.966 7.146 -0.719 1.00 98.06 90 ALA A O 1
ATOM 719 N N . TRP A 1 91 ? -6.935 6.375 -1.281 1.00 98.12 91 TRP A N 1
ATOM 720 C CA . TRP A 1 91 ? -7.335 4.974 -1.249 1.00 98.12 91 TRP A CA 1
ATOM 721 C C . TRP A 1 91 ? -7.541 4.474 0.187 1.00 98.12 91 TRP A C 1
ATOM 723 O O . TRP A 1 91 ? -8.619 3.966 0.479 1.00 98.12 91 TRP A O 1
ATOM 733 N N . LEU A 1 92 ? -6.572 4.663 1.095 1.00 97.31 92 LEU A N 1
ATOM 734 C CA . LEU A 1 92 ? -6.677 4.219 2.494 1.00 97.31 92 LEU A CA 1
ATOM 735 C C . LEU A 1 92 ? -7.880 4.830 3.213 1.00 97.31 92 LEU A C 1
ATOM 737 O O . LEU A 1 92 ? -8.542 4.121 3.957 1.00 97.31 92 LEU A O 1
ATOM 741 N N . GLU A 1 93 ? -8.177 6.108 2.969 1.00 96.19 93 GLU A N 1
ATOM 742 C CA . GLU A 1 93 ? -9.345 6.800 3.526 1.00 96.19 93 GLU A CA 1
ATOM 743 C C . GLU A 1 93 ? -10.650 6.059 3.203 1.00 96.19 93 GLU A C 1
ATOM 745 O O . GLU A 1 93 ? -11.479 5.854 4.085 1.00 96.19 93 GLU A O 1
ATOM 750 N N . LYS A 1 94 ? -10.800 5.576 1.963 1.00 95.88 94 LYS A N 1
ATOM 751 C CA . LYS A 1 94 ? -11.956 4.762 1.561 1.00 95.88 94 LYS A CA 1
ATOM 752 C C . LYS A 1 94 ? -11.949 3.395 2.235 1.00 95.88 94 LYS A C 1
ATOM 754 O O . LYS A 1 94 ? -12.991 2.946 2.695 1.00 95.88 94 LYS A O 1
ATOM 759 N N . GLN A 1 95 ? -10.785 2.746 2.307 1.00 95.31 95 GLN A N 1
ATOM 760 C CA . GLN A 1 95 ? -10.688 1.397 2.867 1.00 95.31 95 GLN A CA 1
ATOM 761 C C . GLN A 1 95 ? -11.031 1.360 4.350 1.00 95.31 95 GLN A C 1
ATOM 763 O O . GLN A 1 95 ? -11.787 0.492 4.767 1.00 95.31 95 GLN A O 1
ATOM 768 N N . VAL A 1 96 ? -10.517 2.305 5.140 1.00 94.06 96 VAL A N 1
ATOM 769 C CA . VAL A 1 96 ? -10.782 2.308 6.585 1.00 94.06 96 VAL A CA 1
ATOM 770 C C . VAL A 1 96 ? -12.235 2.639 6.917 1.00 94.06 96 VAL A C 1
ATOM 772 O O . VAL A 1 96 ? -12.731 2.151 7.921 1.00 94.06 96 VAL A O 1
ATOM 775 N N . ALA A 1 97 ? -12.919 3.406 6.062 1.00 91.94 97 ALA A N 1
ATOM 776 C CA . ALA A 1 97 ? -14.340 3.711 6.220 1.00 91.94 97 ALA A CA 1
ATOM 777 C C . ALA A 1 97 ? -15.260 2.554 5.784 1.00 91.94 97 ALA A C 1
ATOM 779 O O . ALA A 1 97 ? -16.386 2.450 6.252 1.00 91.94 97 ALA A O 1
ATOM 780 N N . GLN A 1 98 ? -14.816 1.705 4.849 1.00 89.75 98 GLN A N 1
ATOM 781 C CA . GLN A 1 98 ? -15.657 0.660 4.244 1.00 89.75 98 GLN A CA 1
ATOM 782 C C . GLN A 1 98 ? -15.380 -0.748 4.780 1.00 89.75 98 GLN A C 1
ATOM 784 O O . GLN A 1 98 ? -16.213 -1.636 4.616 1.00 89.75 98 GLN A O 1
ATOM 789 N N . ARG A 1 99 ? -14.206 -0.984 5.377 1.00 85.31 99 ARG A N 1
ATOM 790 C CA . ARG A 1 99 ? -13.752 -2.320 5.782 1.00 85.31 99 ARG A CA 1
ATOM 791 C C . ARG A 1 99 ? -13.336 -2.324 7.252 1.00 85.31 99 ARG A C 1
ATOM 793 O O . ARG A 1 99 ? -12.171 -2.072 7.534 1.00 85.31 99 ARG A O 1
ATOM 800 N N . PRO A 1 100 ? -14.208 -2.683 8.204 1.00 76.88 100 PRO A N 1
ATOM 801 C CA . PRO A 1 100 ? -13.829 -2.700 9.620 1.00 76.88 100 PRO A CA 1
ATOM 802 C C . PRO A 1 100 ? -12.769 -3.770 9.960 1.00 76.88 100 PRO A C 1
ATOM 804 O O . PRO A 1 100 ? -12.077 -3.656 10.968 1.00 76.88 100 PRO A O 1
ATOM 807 N N . ASN A 1 101 ? -12.595 -4.791 9.110 1.00 87.38 101 ASN A N 1
ATOM 808 C CA . ASN A 1 101 ? -11.758 -5.964 9.394 1.00 87.38 101 ASN A CA 1
ATOM 809 C C . ASN A 1 101 ? -10.295 -5.853 8.926 1.00 87.38 101 ASN A C 1
ATOM 811 O O . ASN A 1 101 ? -9.557 -6.841 8.993 1.00 87.38 101 ASN A O 1
ATOM 815 N N . TYR A 1 102 ? -9.834 -4.685 8.459 1.00 90.69 102 TYR A N 1
ATOM 816 C CA . TYR A 1 102 ? -8.427 -4.541 8.071 1.00 90.69 102 TYR A CA 1
ATOM 817 C C . TYR A 1 102 ? -7.490 -4.820 9.254 1.00 90.69 102 TYR A C 1
ATOM 819 O O . TYR A 1 102 ? -7.774 -4.514 10.417 1.00 90.69 102 TYR A O 1
ATOM 827 N N . ARG A 1 103 ? -6.288 -5.332 8.979 1.00 93.81 103 ARG A N 1
ATOM 828 C CA . ARG A 1 103 ? -5.279 -5.479 10.031 1.00 93.81 103 ARG A CA 1
ATOM 829 C C . ARG A 1 103 ? -4.632 -4.152 10.395 1.00 93.81 103 ARG A C 1
ATOM 831 O O . ARG A 1 103 ? -3.920 -3.539 9.598 1.00 93.81 103 ARG A O 1
ATOM 838 N N . ALA A 1 104 ? -4.767 -3.767 11.665 1.00 92.06 104 ALA A N 1
ATOM 839 C CA . ALA A 1 104 ? -4.158 -2.562 12.230 1.00 92.06 104 ALA A CA 1
ATOM 840 C C . ALA A 1 104 ? -2.641 -2.474 11.975 1.00 92.06 104 ALA A C 1
ATOM 842 O O . ALA A 1 104 ? -2.105 -1.389 11.752 1.00 92.06 104 ALA A O 1
ATOM 843 N N . LEU A 1 105 ? -1.934 -3.613 11.945 1.00 94.94 105 LEU A N 1
ATOM 844 C CA . LEU A 1 105 ? -0.507 -3.642 11.621 1.00 94.94 105 LEU A CA 1
ATOM 845 C C . LEU A 1 105 ? -0.217 -3.208 10.176 1.00 94.94 105 LEU A C 1
ATOM 847 O O . LEU A 1 105 ? 0.751 -2.474 9.957 1.00 94.94 105 LEU A O 1
ATOM 851 N N . ILE A 1 106 ? -1.041 -3.637 9.213 1.00 96.19 106 ILE A N 1
ATOM 852 C CA . ILE A 1 106 ? -0.930 -3.230 7.806 1.00 96.19 106 ILE A CA 1
ATOM 853 C C . ILE A 1 106 ? -1.126 -1.720 7.710 1.00 96.19 106 ILE A C 1
ATOM 855 O O . ILE A 1 106 ? -0.263 -1.030 7.161 1.00 96.19 106 ILE A O 1
ATOM 859 N N . LEU A 1 107 ? -2.195 -1.203 8.327 1.00 95.25 107 LEU A N 1
ATOM 860 C CA . LEU A 1 107 ? -2.486 0.229 8.355 1.00 95.25 107 LEU A CA 1
ATOM 861 C C . LEU A 1 107 ? -1.322 1.017 8.971 1.00 95.25 107 LEU A C 1
ATOM 863 O O . LEU A 1 107 ? -0.763 1.900 8.325 1.00 95.25 107 LEU A O 1
ATOM 867 N N . ARG A 1 108 ? -0.862 0.639 10.169 1.00 95.62 108 ARG A N 1
ATOM 868 C CA . ARG A 1 108 ? 0.268 1.293 10.851 1.00 95.62 108 ARG A CA 1
ATOM 869 C C . ARG A 1 108 ? 1.520 1.363 9.973 1.00 95.62 108 ARG A C 1
ATOM 871 O O . ARG A 1 108 ? 2.221 2.375 9.969 1.00 95.62 108 ARG A O 1
ATOM 878 N N . LYS A 1 109 ? 1.820 0.303 9.213 1.00 96.00 109 LYS A N 1
ATOM 879 C CA . LYS A 1 109 ? 2.946 0.309 8.266 1.00 96.00 109 LYS A CA 1
ATOM 880 C C . LYS A 1 109 ? 2.685 1.220 7.067 1.00 96.00 109 LYS A C 1
ATOM 882 O O . LYS A 1 109 ? 3.586 1.972 6.702 1.00 96.00 109 LYS A O 1
ATOM 887 N N . ALA A 1 110 ? 1.483 1.209 6.498 1.00 96.75 110 ALA A N 1
ATOM 888 C CA . ALA A 1 110 ? 1.116 2.078 5.382 1.00 96.75 110 ALA A CA 1
ATOM 889 C C . ALA A 1 110 ? 1.267 3.574 5.725 1.00 96.75 110 ALA A C 1
ATOM 891 O O . ALA A 1 110 ? 1.762 4.348 4.910 1.00 96.75 110 ALA A O 1
ATOM 892 N N . LEU A 1 111 ? 0.945 3.963 6.964 1.00 96.94 111 LEU A N 1
ATOM 893 C CA . LEU A 1 111 ? 1.026 5.350 7.438 1.00 96.94 111 LEU A CA 1
ATOM 894 C C . LEU A 1 111 ? 2.458 5.871 7.668 1.00 96.94 111 LEU A C 1
ATOM 896 O O . LEU A 1 111 ? 2.630 7.070 7.870 1.00 96.94 111 LEU A O 1
ATOM 900 N N . THR A 1 112 ? 3.485 5.008 7.651 1.00 97.44 112 THR A N 1
ATOM 901 C CA . THR A 1 112 ? 4.850 5.343 8.122 1.00 97.44 112 THR A CA 1
ATOM 902 C C . THR A 1 112 ? 5.461 6.563 7.425 1.00 97.44 112 THR A C 1
ATOM 904 O O . THR A 1 112 ? 6.124 7.360 8.079 1.00 97.44 112 THR A O 1
ATOM 907 N N . TYR A 1 113 ? 5.251 6.711 6.114 1.00 96.69 113 TYR A N 1
ATOM 908 C CA . TYR A 1 113 ? 5.817 7.821 5.333 1.00 96.69 113 TYR A CA 1
ATOM 909 C C . TYR A 1 113 ? 4.770 8.829 4.856 1.00 96.69 113 TYR A C 1
ATOM 911 O O . TYR A 1 113 ? 5.115 9.765 4.140 1.00 96.69 113 TYR A O 1
ATOM 919 N N . LEU A 1 114 ? 3.500 8.661 5.238 1.00 96.75 114 LEU A N 1
ATOM 920 C CA . LEU A 1 114 ? 2.465 9.591 4.807 1.00 96.75 114 LEU A CA 1
ATOM 921 C C . LEU A 1 114 ? 2.612 10.946 5.523 1.00 96.75 114 LEU A C 1
ATOM 923 O O . LEU A 1 114 ? 2.864 10.986 6.738 1.00 96.75 114 LEU A O 1
ATOM 92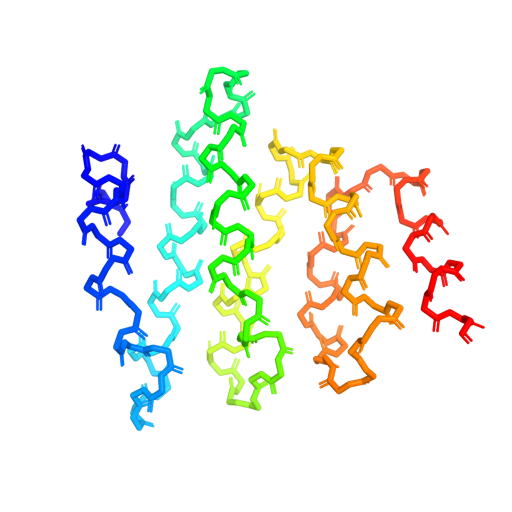7 N N . PRO A 1 115 ? 2.386 12.067 4.813 1.00 96.00 115 PRO A N 1
ATOM 928 C CA . PRO A 1 115 ? 2.323 13.387 5.429 1.00 96.00 115 PRO A CA 1
ATOM 929 C C . PRO A 1 115 ? 1.306 13.435 6.576 1.00 96.00 115 PRO A C 1
ATOM 931 O O . PRO A 1 115 ? 0.302 12.718 6.567 1.00 96.00 115 PRO A O 1
ATOM 934 N N . ALA A 1 116 ? 1.531 14.308 7.562 1.00 95.88 116 ALA A N 1
ATOM 935 C CA . ALA A 1 116 ? 0.648 14.436 8.729 1.00 95.88 116 ALA A CA 1
ATOM 936 C C . ALA A 1 116 ? -0.815 14.713 8.333 1.00 95.88 116 ALA A C 1
ATOM 938 O O . ALA A 1 116 ? -1.729 14.088 8.868 1.00 95.88 116 ALA A O 1
ATOM 939 N N . LYS A 1 117 ? -1.030 15.570 7.322 1.00 95.69 117 LYS A N 1
ATOM 940 C CA . LYS A 1 117 ? -2.359 15.860 6.762 1.00 95.69 117 LYS A CA 1
ATOM 941 C C . LYS A 1 117 ? -3.054 14.598 6.235 1.00 95.69 117 LYS A C 1
ATOM 943 O O . LYS A 1 117 ? -4.240 14.410 6.492 1.00 95.69 117 LYS A O 1
ATOM 948 N N . GLY A 1 118 ? -2.320 13.722 5.545 1.00 96.12 118 GLY A N 1
ATOM 949 C CA . GLY A 1 118 ? -2.845 12.449 5.046 1.00 96.12 118 GLY A CA 1
ATOM 950 C C . GLY A 1 118 ? -3.181 11.473 6.173 1.00 96.12 118 GLY A C 1
ATOM 951 O O . GLY A 1 118 ? -4.275 10.914 6.198 1.00 96.12 118 GLY A O 1
ATOM 952 N N . ARG A 1 119 ? -2.300 11.350 7.176 1.00 97.00 119 ARG A N 1
ATOM 953 C CA . ARG A 1 119 ? -2.557 10.534 8.378 1.00 97.00 119 ARG A CA 1
ATOM 954 C C . ARG A 1 119 ? -3.815 10.986 9.127 1.00 97.00 119 ARG A C 1
ATOM 956 O O . ARG A 1 119 ? -4.634 10.148 9.488 1.00 97.00 119 ARG A O 1
ATOM 963 N N . ALA A 1 120 ? -4.002 12.295 9.301 1.00 95.75 120 ALA A N 1
ATOM 964 C CA . ALA A 1 120 ? -5.177 12.855 9.969 1.00 95.75 120 ALA A CA 1
ATOM 965 C C . ALA A 1 120 ? -6.484 12.602 9.195 1.00 95.75 120 ALA A C 1
ATOM 967 O O . ALA A 1 120 ? -7.514 12.342 9.812 1.00 95.75 120 ALA A O 1
ATOM 968 N N . ARG A 1 121 ? -6.454 12.651 7.854 1.00 96.31 121 ARG A N 1
ATOM 969 C CA . ARG A 1 121 ? -7.614 12.291 7.014 1.00 96.31 121 ARG A CA 1
ATOM 970 C C . ARG A 1 121 ? -8.036 10.842 7.237 1.00 96.31 121 ARG A C 1
ATOM 972 O O . ARG A 1 121 ? -9.201 10.592 7.515 1.00 96.31 121 ARG A O 1
ATOM 979 N N . ILE A 1 122 ? -7.076 9.919 7.184 1.00 96.06 122 ILE A N 1
ATOM 980 C CA . ILE A 1 122 ? -7.334 8.486 7.372 1.00 96.06 122 ILE A CA 1
ATOM 981 C C . ILE A 1 122 ? -7.850 8.210 8.788 1.00 96.06 122 ILE A C 1
ATOM 983 O O . ILE A 1 122 ? -8.819 7.479 8.945 1.00 96.06 122 ILE A O 1
ATOM 987 N N . ALA A 1 123 ? -7.258 8.833 9.813 1.00 93.19 123 ALA A N 1
ATOM 988 C CA . ALA A 1 123 ? -7.722 8.681 11.191 1.00 93.19 123 ALA A CA 1
ATOM 989 C C . ALA A 1 123 ? -9.185 9.123 11.358 1.00 93.19 123 ALA A C 1
ATOM 991 O O . ALA A 1 123 ? -9.976 8.384 11.929 1.00 93.19 123 ALA A O 1
ATOM 992 N N . ARG A 1 124 ? -9.569 10.278 10.793 1.00 93.94 124 ARG A N 1
ATOM 993 C CA . ARG A 1 124 ? -10.967 10.741 10.824 1.00 93.94 124 ARG A CA 1
ATOM 994 C C . ARG A 1 124 ? -11.925 9.796 10.106 1.00 93.94 124 ARG A C 1
ATOM 996 O O . ARG A 1 124 ? -13.055 9.654 10.551 1.00 93.94 124 ARG A O 1
ATOM 1003 N N . ALA A 1 125 ? -11.498 9.191 9.000 1.00 92.12 125 ALA A N 1
ATOM 1004 C CA . ALA A 1 125 ? -12.319 8.238 8.260 1.00 92.12 125 ALA A CA 1
ATOM 1005 C C . ALA A 1 125 ? -12.494 6.905 9.001 1.00 92.12 125 ALA A C 1
ATOM 1007 O O . ALA A 1 125 ? -13.550 6.305 8.890 1.00 92.12 125 ALA A O 1
ATOM 1008 N N . ALA A 1 126 ? -11.498 6.475 9.781 1.00 87.44 126 ALA A N 1
ATOM 1009 C CA . ALA A 1 126 ? -11.571 5.259 10.594 1.00 87.44 126 ALA A CA 1
ATOM 1010 C C . ALA A 1 126 ? -12.435 5.408 11.865 1.00 87.44 126 ALA A C 1
ATOM 1012 O O . ALA A 1 126 ? -12.714 4.418 12.530 1.00 87.44 126 ALA A O 1
ATOM 1013 N N . SER A 1 127 ? -12.797 6.638 12.246 1.00 82.06 127 SER A N 1
ATOM 1014 C CA . SER A 1 127 ? -13.637 6.938 13.418 1.00 82.06 127 SER A CA 1
ATOM 1015 C C . SER A 1 127 ? -15.110 7.189 13.073 1.00 82.06 127 SER A C 1
ATOM 1017 O O . SER A 1 127 ? -15.863 7.599 13.953 1.00 82.06 127 SER A O 1
ATOM 1019 N N . ARG A 1 128 ? -15.496 7.024 11.805 1.00 67.31 128 ARG A N 1
ATOM 1020 C CA . ARG A 1 128 ? -16.878 7.136 11.322 1.00 67.31 128 ARG A CA 1
ATOM 1021 C C . ARG A 1 128 ? -17.464 5.750 11.140 1.00 67.31 128 ARG A C 1
ATOM 1023 O O . ARG A 1 128 ? -18.672 5.620 11.412 1.00 67.31 128 ARG A O 1
#

pLDDT: mean 95.95, std 4.31, range [67.31, 98.69]

Foldseek 3Di:
DVCCQVPVPVVLVVLLVQCPDPDLVSLLVLLQVLLVNLVVCQLPPVCLVSLLVSLVSCLVVQLPDDVSNLVSNLSNLLSSCQNVVVSSLVSLLVSLLPPVRGDPSSVVSNCPRHDPVSVVSNVVSNVD

Sequence (128 aa):
GPALVEHFQPTLKILASWREHPNAWVRRVIGVGAHVWAKRSRGAPELERKAGRLLKFLEPMLEEQEMDAVKGIGWGLKTLGKFYPETTTAWLEKQVAQRPNYRALILRKALTYLPAKGRARIARAASR

Secondary structure (DSSP, 8-state):
-HHHHHSHHHHHHHHHHHTT-SSHHHHHHHHHHHHHHHHHHTT-GGGHHHHHHHHHHHGGGGG---HHHHHHHHHHHHHHHHHSHHHHHHHHHHHHHH-TT--HHHHHHHGGGS-HHHHHHHHHHHT-

Radius of gyration: 13.5 Å; chains: 1; bounding box: 28×38×31 Å